Protein AF-A0A3D2F734-F1 (afdb_monomer_lite)

Sequence (142 aa):
TELLNQQVAALRTQLKELSGLLNLAEERDQEAQVQLQSLGSDLNTALARAVAEERRRRVLEEEERKRLEAETKDLAQYRSEFFGRLRDLLGTQEGIRIEGDRFVFSSEVLFPPGGAQLSALGEGEIAKIAAILRGIADEIPP

pLDDT: mean 86.2, std 11.12, range [54.31, 98.0]

Radius of gyration: 44.75 Å; chains: 1; bounding box: 90×36×115 Å

Foldseek 3Di:
DVVVVVVVVVVVVVVVVVVVVVVVVVVVVVVVVVVVVVVVVVVVVVVVVVVVVVVVVVVVVVVVVVVVVVVVVVVVVLLVVLQVVVCVVCVPDPQWDDDPSDTDGDPVQQAPVPDPHGDPRNVVVVVVSVVVVVVSVVVDDD

Structure (mmCIF, N/CA/C/O backbone):
data_AF-A0A3D2F734-F1
#
_entry.id   AF-A0A3D2F734-F1
#
loop_
_atom_site.group_PDB
_atom_site.id
_atom_site.type_symbol
_atom_site.label_atom_id
_atom_site.label_alt_id
_atom_site.label_comp_id
_atom_site.label_asym_id
_atom_site.label_entity_id
_atom_site.label_seq_id
_atom_site.pdbx_PDB_ins_code
_atom_site.Cartn_x
_atom_site.Cartn_y
_atom_site.Cartn_z
_atom_site.occupancy
_atom_site.B_iso_or_equiv
_atom_site.auth_seq_id
_atom_site.auth_comp_id
_atom_site.auth_asym_id
_atom_site.auth_atom_id
_atom_site.pdbx_PDB_model_num
ATOM 1 N N . THR A 1 1 ? -48.607 -23.482 70.042 1.00 72.75 1 THR A N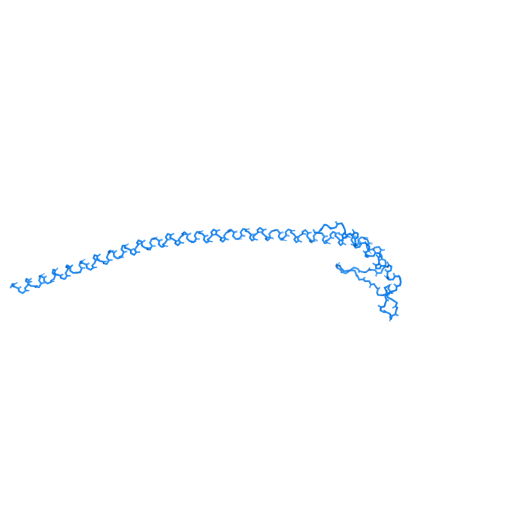 1
ATOM 2 C CA . THR A 1 1 ? -48.799 -22.288 69.185 1.00 72.75 1 THR A CA 1
ATOM 3 C C . THR A 1 1 ? -47.533 -21.446 69.089 1.00 72.75 1 THR A C 1
ATOM 5 O O . THR A 1 1 ? -47.237 -20.974 68.001 1.00 72.75 1 THR A O 1
ATOM 8 N N . GLU A 1 2 ? -46.734 -21.330 70.155 1.00 83.62 2 GLU A N 1
ATOM 9 C CA . GLU A 1 2 ? -45.428 -20.638 70.148 1.00 83.62 2 GLU A CA 1
ATOM 10 C C . GLU A 1 2 ? -44.438 -21.131 69.077 1.00 83.62 2 GLU A C 1
ATOM 12 O O . GLU A 1 2 ? -43.912 -20.320 68.321 1.00 83.62 2 GLU A O 1
ATOM 17 N N . LEU A 1 3 ? -44.237 -22.449 68.951 1.00 87.19 3 LEU A N 1
ATOM 18 C CA . LEU A 1 3 ? -43.292 -23.032 67.984 1.00 87.19 3 LEU A CA 1
ATOM 19 C C . LEU A 1 3 ? -43.628 -22.674 66.523 1.00 87.19 3 LEU A C 1
ATOM 21 O O . LEU A 1 3 ? -42.740 -22.390 65.725 1.00 87.19 3 LEU A O 1
ATOM 25 N N . LEU A 1 4 ? -44.918 -22.645 66.176 1.00 86.19 4 LEU A N 1
ATOM 26 C CA . LEU A 1 4 ? -45.375 -22.272 64.836 1.00 86.19 4 LEU A CA 1
ATOM 27 C C . LEU A 1 4 ? -45.142 -20.777 64.568 1.00 86.19 4 LEU A C 1
ATOM 29 O O . LEU A 1 4 ? -44.711 -20.411 63.480 1.00 86.19 4 LEU A O 1
ATOM 33 N N . ASN A 1 5 ? -45.353 -19.918 65.571 1.00 89.56 5 ASN A N 1
ATOM 34 C CA . ASN A 1 5 ? -45.036 -18.490 65.466 1.00 89.56 5 ASN A CA 1
ATOM 35 C C . ASN A 1 5 ? -43.533 -18.245 65.268 1.00 89.56 5 ASN A C 1
ATOM 37 O O . ASN A 1 5 ? -43.163 -17.392 64.463 1.00 89.56 5 ASN A O 1
ATOM 41 N N . GLN A 1 6 ? -42.667 -19.014 65.936 1.00 90.44 6 GLN A N 1
ATOM 42 C CA . GLN A 1 6 ? -41.216 -18.941 65.730 1.00 90.44 6 GLN A CA 1
ATOM 43 C C . GLN A 1 6 ? -40.812 -19.371 64.311 1.00 90.44 6 GLN A C 1
ATOM 45 O O . GLN A 1 6 ? -40.010 -18.692 63.672 1.00 90.44 6 GLN A O 1
ATOM 50 N N . GLN A 1 7 ? -41.408 -20.441 63.776 1.00 90.69 7 GLN A N 1
ATOM 51 C CA . GLN A 1 7 ? -41.145 -20.896 62.403 1.00 90.69 7 GLN A CA 1
ATOM 52 C C . GLN A 1 7 ? -41.635 -19.893 61.347 1.00 90.69 7 GLN A C 1
ATOM 54 O O . GLN A 1 7 ? -40.923 -19.612 60.385 1.00 90.69 7 GLN A O 1
ATOM 59 N N . VAL A 1 8 ? -42.813 -19.291 61.542 1.00 94.06 8 VAL A N 1
ATOM 60 C CA . VAL A 1 8 ? -43.338 -18.241 60.650 1.00 94.06 8 VAL A CA 1
ATOM 61 C C . VAL A 1 8 ? -42.475 -16.975 60.709 1.00 94.06 8 VAL A C 1
ATOM 63 O O . VAL A 1 8 ? -42.259 -16.330 59.682 1.00 94.06 8 VAL A O 1
ATOM 66 N N . ALA A 1 9 ? -41.946 -16.618 61.882 1.00 93.88 9 ALA A N 1
ATOM 67 C CA . ALA A 1 9 ? -41.004 -15.509 62.018 1.00 93.88 9 ALA A CA 1
ATOM 68 C C . ALA A 1 9 ? -39.675 -15.793 61.293 1.00 93.88 9 ALA A C 1
ATOM 70 O O . ALA A 1 9 ? -39.188 -14.928 60.568 1.00 93.88 9 ALA A O 1
ATOM 71 N N . ALA A 1 10 ? -39.131 -17.009 61.416 1.00 93.75 10 ALA A N 1
ATOM 72 C CA . ALA A 1 10 ? -37.908 -17.419 60.725 1.00 93.75 10 ALA A CA 1
ATOM 73 C C . ALA A 1 10 ? -38.064 -17.399 59.193 1.00 93.75 10 ALA A C 1
ATOM 75 O O . ALA A 1 10 ? -37.225 -16.823 58.502 1.00 93.75 10 ALA A O 1
ATOM 76 N N . LEU A 1 11 ? -39.169 -17.938 58.665 1.00 93.69 11 LEU A N 1
ATOM 77 C CA . LEU A 1 11 ? -39.484 -17.906 57.230 1.00 93.69 11 LEU A CA 1
ATOM 78 C C . LEU A 1 11 ? -39.621 -16.473 56.694 1.00 93.69 11 LEU A C 1
ATOM 80 O O . LEU A 1 11 ? -39.133 -16.176 55.608 1.00 93.69 11 LEU A O 1
ATOM 84 N N . ARG A 1 12 ? -40.238 -15.554 57.452 1.00 95.19 12 ARG A N 1
ATOM 85 C CA . ARG A 1 12 ? -40.313 -14.130 57.069 1.00 95.19 12 ARG A CA 1
ATOM 86 C C . ARG A 1 12 ? -38.936 -13.475 56.997 1.00 95.19 12 ARG A C 1
ATOM 88 O O . ARG A 1 12 ? -38.699 -12.682 56.090 1.00 95.19 12 ARG A O 1
ATOM 95 N N . THR A 1 13 ? -38.036 -13.813 57.917 1.00 96.25 13 THR A N 1
ATOM 96 C CA . THR A 1 13 ? -36.648 -13.335 57.883 1.00 96.25 13 THR A CA 1
ATOM 97 C C . THR A 1 13 ? -35.907 -13.878 56.661 1.00 96.25 13 THR A C 1
ATOM 99 O O . THR A 1 13 ? -35.286 -13.095 55.950 1.00 96.25 13 THR A O 1
ATOM 102 N N . GLN A 1 14 ? -36.047 -15.172 56.355 1.00 95.25 14 GLN A N 1
ATOM 103 C CA . GLN A 1 14 ? -35.441 -15.794 55.168 1.00 95.25 14 GLN A CA 1
ATOM 104 C C . GLN A 1 14 ? -35.979 -15.206 53.856 1.00 95.25 14 GLN A C 1
ATOM 106 O O . GLN A 1 14 ? -35.209 -14.931 52.941 1.00 95.25 14 GLN A O 1
ATOM 111 N N . LEU A 1 15 ? -37.289 -14.954 53.758 1.00 96.44 15 LEU A N 1
ATOM 112 C CA . LEU A 1 15 ? -37.883 -14.295 52.589 1.00 96.44 15 LEU A CA 1
ATOM 113 C C . LEU A 1 15 ? -37.398 -12.850 52.435 1.00 96.44 15 LEU A C 1
ATOM 115 O O . LEU A 1 15 ? -37.176 -12.396 51.314 1.00 96.44 15 LEU A O 1
ATOM 119 N N . LYS A 1 16 ? -37.206 -12.129 53.546 1.00 96.88 16 LYS A N 1
ATOM 120 C CA . LYS A 1 16 ? -36.640 -10.775 53.531 1.00 96.88 16 LYS A CA 1
ATOM 121 C C . LYS A 1 16 ? -35.186 -10.780 53.053 1.00 96.88 16 LYS A C 1
ATOM 123 O O . LYS A 1 16 ? -34.808 -9.913 52.273 1.00 96.88 16 LYS A O 1
ATOM 128 N N . GLU A 1 17 ? -34.392 -11.749 53.498 1.00 96.75 17 GLU A N 1
ATOM 129 C CA . GLU A 1 17 ? -33.006 -11.930 53.059 1.00 96.75 17 GLU A CA 1
ATOM 130 C C . GLU A 1 17 ? -32.932 -12.280 51.569 1.00 96.75 17 GLU A C 1
ATOM 132 O O . GLU A 1 17 ? -32.218 -11.616 50.821 1.00 96.75 17 GLU A O 1
ATOM 137 N N . LEU A 1 18 ? -33.742 -13.242 51.111 1.00 96.31 18 LEU A N 1
ATOM 138 C CA . LEU A 1 18 ? -33.812 -13.615 49.700 1.00 96.31 18 LEU A CA 1
ATOM 139 C C . LEU A 1 18 ? -34.259 -12.443 48.821 1.00 96.31 18 LEU A C 1
ATOM 141 O O . LEU A 1 18 ? -33.663 -12.209 47.777 1.00 96.31 18 LEU A O 1
ATOM 145 N N . SER A 1 19 ? -35.270 -11.679 49.247 1.00 95.62 19 SER A N 1
ATOM 146 C CA . SER A 1 19 ? -35.694 -10.476 48.524 1.00 95.62 19 SER A CA 1
ATOM 147 C C . SER A 1 19 ? -34.574 -9.439 48.449 1.00 95.62 19 SER A C 1
ATOM 149 O O . SER A 1 19 ? -34.406 -8.813 47.408 1.00 95.62 19 SER A O 1
ATOM 151 N N . GLY A 1 20 ? -33.782 -9.283 49.514 1.00 97.56 20 GLY A N 1
ATOM 152 C CA . GLY A 1 20 ? -32.610 -8.410 49.509 1.00 97.56 20 GLY A CA 1
ATOM 153 C C . GLY A 1 20 ? -31.536 -8.865 48.517 1.00 97.56 20 GLY A C 1
ATOM 154 O O . GLY A 1 20 ? -31.012 -8.044 47.768 1.00 97.56 20 GLY A O 1
ATOM 155 N N . LEU A 1 21 ? -31.247 -10.168 48.469 1.00 97.19 21 LEU A N 1
ATOM 156 C CA . LEU A 1 21 ? -30.295 -10.742 47.513 1.00 97.19 21 LEU A CA 1
ATOM 157 C C . LEU A 1 21 ? -30.783 -10.632 46.063 1.00 97.19 21 LEU A C 1
ATOM 159 O O . LEU A 1 21 ? -29.982 -10.333 45.181 1.00 97.19 21 LEU A O 1
ATOM 163 N N . LEU A 1 22 ? -32.080 -10.839 45.818 1.00 97.19 22 LEU A N 1
ATOM 164 C CA . LEU A 1 22 ? -32.680 -10.690 44.490 1.00 97.19 22 LEU A CA 1
ATOM 165 C C . LEU A 1 22 ? -32.589 -9.247 43.991 1.00 97.19 22 LEU A C 1
ATOM 167 O O . LEU A 1 22 ? -32.157 -9.037 42.864 1.00 97.19 22 LEU A O 1
ATOM 171 N N . ASN A 1 23 ? -32.906 -8.263 44.837 1.00 97.56 23 ASN A N 1
ATOM 172 C CA . ASN A 1 23 ? -32.784 -6.850 44.467 1.00 97.56 23 ASN A CA 1
ATOM 173 C C . ASN A 1 23 ? -31.330 -6.483 44.129 1.00 97.56 23 ASN A C 1
ATOM 175 O O . ASN A 1 23 ? -31.075 -5.808 43.137 1.00 97.56 23 ASN A O 1
ATOM 179 N N . LEU A 1 24 ? -30.366 -6.971 44.920 1.00 98.00 24 LEU A N 1
ATOM 180 C CA . LEU A 1 24 ? -28.944 -6.746 44.651 1.00 98.00 24 LEU A CA 1
ATOM 181 C C . LEU A 1 24 ? -28.506 -7.370 43.317 1.00 98.00 24 LEU A C 1
ATOM 183 O O . LEU A 1 24 ? -27.709 -6.773 42.596 1.00 98.00 24 LEU A O 1
ATOM 187 N N . ALA A 1 25 ? -28.996 -8.570 42.999 1.00 97.31 25 ALA A N 1
ATOM 188 C CA . ALA A 1 25 ? -28.714 -9.223 41.725 1.00 97.31 25 ALA A CA 1
ATOM 189 C C . ALA A 1 25 ? -29.323 -8.443 40.547 1.00 97.31 25 ALA A C 1
ATOM 191 O O . ALA A 1 25 ? -28.639 -8.221 39.553 1.00 97.31 25 ALA A O 1
ATOM 192 N N . GLU A 1 26 ? -30.560 -7.960 40.685 1.00 97.56 26 GLU A N 1
ATOM 193 C CA . GLU A 1 26 ? -31.241 -7.172 39.653 1.00 97.56 26 GLU A CA 1
ATOM 194 C C . GLU A 1 26 ? -30.526 -5.839 39.373 1.00 97.56 26 GLU A C 1
ATOM 196 O O . GLU A 1 26 ? -30.341 -5.471 38.214 1.00 97.56 26 GLU A O 1
ATOM 201 N N . GLU A 1 27 ? -30.040 -5.144 40.407 1.00 97.94 27 GLU A N 1
ATOM 202 C CA . GLU A 1 27 ? -29.223 -3.933 40.242 1.00 97.94 27 GLU A CA 1
ATOM 203 C C . GLU A 1 27 ? -27.926 -4.213 39.466 1.00 97.94 27 GLU A C 1
ATOM 205 O O . GLU A 1 27 ? -27.555 -3.456 38.566 1.00 97.94 27 GLU A O 1
ATOM 210 N N . ARG A 1 28 ? -27.240 -5.321 39.779 1.00 97.12 28 ARG A N 1
ATOM 211 C CA . ARG A 1 28 ? -26.013 -5.725 39.072 1.00 97.12 28 ARG A CA 1
ATOM 212 C C . ARG A 1 28 ? -26.287 -6.084 37.612 1.00 97.12 28 ARG A C 1
ATOM 214 O O . ARG A 1 28 ? -25.495 -5.709 36.747 1.00 97.12 28 ARG A O 1
ATOM 221 N N . ASP A 1 29 ? -27.396 -6.761 37.328 1.00 97.88 29 ASP A N 1
ATOM 222 C CA . ASP A 1 29 ? -27.793 -7.105 35.960 1.00 97.88 29 ASP A CA 1
ATOM 223 C C . ASP A 1 29 ? -28.116 -5.851 35.138 1.00 97.88 29 ASP A C 1
ATOM 225 O O . ASP A 1 29 ? -27.685 -5.737 33.988 1.00 97.88 29 ASP A O 1
ATOM 229 N N . GLN A 1 30 ? -28.801 -4.866 35.726 1.00 97.88 30 GLN A N 1
ATOM 230 C CA . GLN A 1 30 ? -29.073 -3.588 35.063 1.00 97.88 30 GLN A CA 1
ATOM 231 C C . GLN A 1 30 ? -27.780 -2.826 34.740 1.00 97.88 30 GLN A C 1
ATOM 233 O O . GLN A 1 30 ? -27.614 -2.339 33.618 1.00 97.88 30 GLN A O 1
ATOM 238 N N . GLU A 1 31 ? -26.831 -2.764 35.679 1.00 97.69 31 GLU A N 1
ATOM 239 C CA . GLU A 1 31 ? -25.512 -2.163 35.444 1.00 97.69 31 GLU A CA 1
ATOM 240 C C . GLU A 1 31 ? -24.750 -2.877 34.318 1.00 97.69 31 GLU A C 1
ATOM 242 O O . GLU A 1 31 ? -24.213 -2.223 33.417 1.00 97.69 31 GLU A O 1
ATOM 247 N N . ALA A 1 32 ? -24.731 -4.213 34.329 1.00 97.19 32 ALA A N 1
ATOM 248 C CA . ALA A 1 32 ? -24.089 -5.010 33.289 1.00 97.19 32 ALA A CA 1
ATOM 249 C C . ALA A 1 32 ? -24.750 -4.794 31.918 1.00 97.19 32 ALA A C 1
ATOM 251 O O . ALA A 1 32 ? -24.055 -4.659 30.909 1.00 97.19 32 ALA A O 1
ATOM 252 N N . GLN A 1 33 ? -26.081 -4.694 31.863 1.00 97.25 33 GLN A N 1
ATOM 253 C CA . GLN A 1 33 ? -26.818 -4.438 30.628 1.00 97.25 33 GLN A CA 1
ATOM 254 C C . GLN A 1 33 ? -26.463 -3.072 30.023 1.00 97.25 33 GLN A C 1
ATOM 256 O O . GLN A 1 33 ? -26.237 -2.980 28.814 1.00 97.25 33 GLN A O 1
ATOM 261 N N . VAL A 1 34 ? -26.353 -2.026 30.848 1.00 97.94 34 VAL A N 1
ATOM 262 C CA . VAL A 1 34 ? -25.924 -0.689 30.400 1.00 97.94 34 VAL A CA 1
ATOM 263 C C . VAL A 1 34 ? -24.491 -0.730 29.857 1.00 97.94 34 VAL A C 1
ATOM 265 O O . VAL A 1 34 ? -24.218 -0.166 28.795 1.00 97.94 34 VAL A O 1
ATOM 268 N N . GLN A 1 35 ? -23.582 -1.446 30.527 1.00 96.81 35 GLN A N 1
ATOM 269 C CA . GLN A 1 35 ? -22.207 -1.621 30.044 1.00 96.81 35 GLN A CA 1
ATOM 270 C C . GLN A 1 35 ? -22.161 -2.361 28.704 1.00 96.81 35 GLN A C 1
ATOM 272 O O . GLN A 1 35 ? -21.474 -1.916 27.786 1.00 96.81 35 GLN A O 1
ATOM 277 N N . LEU A 1 36 ? -22.923 -3.448 28.550 1.00 97.38 36 LEU A N 1
ATOM 278 C CA . LEU A 1 36 ? -23.007 -4.196 27.292 1.00 97.38 36 LEU A CA 1
ATOM 279 C C . LEU A 1 36 ? -23.547 -3.339 26.144 1.00 97.38 36 LEU A C 1
ATOM 281 O O . LEU A 1 36 ? -23.043 -3.428 25.026 1.00 97.38 36 LEU A O 1
ATOM 285 N N . GLN A 1 37 ? -24.538 -2.484 26.407 1.00 97.12 37 GLN A N 1
ATOM 286 C CA . GLN A 1 37 ? -25.054 -1.544 25.411 1.00 97.12 37 GLN A CA 1
ATOM 287 C C . GLN A 1 37 ? -23.997 -0.511 25.000 1.00 97.12 37 GLN A C 1
ATOM 289 O O . GLN A 1 37 ? -23.819 -0.274 23.803 1.00 97.12 37 GLN A O 1
ATOM 294 N N . SER A 1 38 ? -23.261 0.055 25.965 1.00 97.50 38 SER A N 1
ATOM 295 C CA . SER A 1 38 ? -22.152 0.978 25.685 1.00 97.50 38 SER A CA 1
ATOM 296 C C . SER A 1 38 ? -21.075 0.301 24.839 1.00 97.50 38 SER A C 1
ATOM 298 O O . SER A 1 38 ? -20.719 0.805 23.778 1.00 97.50 38 SER A O 1
ATOM 300 N N . LEU A 1 39 ? -20.629 -0.889 25.250 1.00 97.62 39 LEU A N 1
ATOM 301 C CA . LEU A 1 39 ? -19.626 -1.674 24.530 1.00 97.62 39 LEU A CA 1
ATOM 302 C C . LEU A 1 39 ? -20.094 -2.038 23.116 1.00 97.62 39 LEU A C 1
ATOM 304 O O . LEU A 1 39 ? -19.310 -1.969 22.173 1.00 97.62 39 LEU A O 1
ATOM 308 N N . GLY A 1 40 ? -21.370 -2.391 22.945 1.00 97.19 40 GLY A N 1
ATOM 309 C CA . GLY A 1 40 ? -21.955 -2.658 21.632 1.00 97.19 40 GLY A CA 1
ATOM 310 C C . GLY A 1 40 ? -21.946 -1.425 20.725 1.00 97.19 40 GLY A C 1
ATOM 311 O O . GLY A 1 40 ? -21.602 -1.524 19.547 1.00 97.19 40 GLY A O 1
ATOM 312 N N . SER A 1 41 ? -22.268 -0.250 21.271 1.00 97.31 41 SER A N 1
ATOM 313 C CA . SER A 1 41 ? -22.189 1.025 20.546 1.00 97.31 41 SER A CA 1
ATO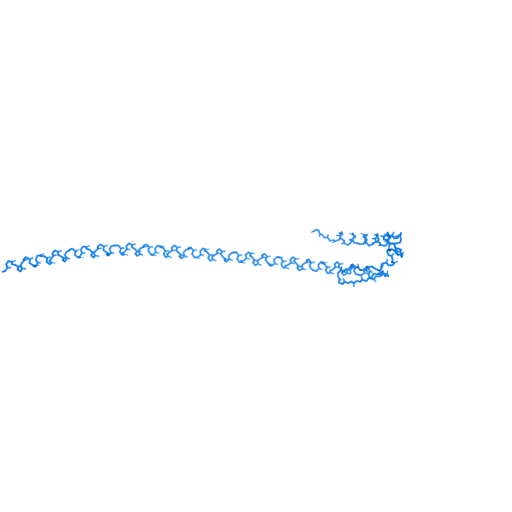M 314 C C . SER A 1 41 ? -20.748 1.377 20.153 1.00 97.31 41 SER A C 1
ATOM 316 O O . SER A 1 41 ? -20.488 1.763 19.006 1.00 97.31 41 SER A O 1
ATOM 318 N N . ASP A 1 42 ? -19.800 1.193 21.070 1.00 97.56 42 ASP A N 1
ATOM 319 C CA . ASP A 1 42 ? -18.378 1.450 20.834 1.00 97.56 42 ASP A CA 1
ATOM 320 C C . ASP A 1 42 ? -17.808 0.503 19.775 1.00 97.56 42 ASP A C 1
ATOM 322 O O . ASP A 1 42 ? -17.109 0.941 18.859 1.00 97.56 42 ASP A O 1
ATOM 326 N N . LEU A 1 43 ? -18.170 -0.781 19.835 1.00 97.50 43 LEU A N 1
ATOM 327 C CA . LEU A 1 43 ? -17.777 -1.784 18.850 1.00 97.50 43 LEU A CA 1
ATOM 328 C C . LEU A 1 43 ? -18.338 -1.459 17.463 1.00 97.50 43 LEU A C 1
ATOM 330 O O . LEU A 1 43 ? -17.597 -1.490 16.483 1.00 97.50 43 LEU A O 1
ATOM 334 N N . ASN A 1 44 ? -19.618 -1.096 17.369 1.00 96.50 44 ASN A N 1
ATOM 335 C CA . ASN A 1 44 ? -20.225 -0.696 16.099 1.00 96.50 44 ASN A CA 1
ATOM 336 C C . ASN A 1 44 ? -19.520 0.529 15.505 1.00 96.50 44 ASN A C 1
ATOM 338 O O . ASN A 1 44 ? -19.246 0.577 14.304 1.00 96.50 44 ASN A O 1
ATOM 342 N N . THR A 1 45 ? -19.168 1.497 16.352 1.00 97.56 45 THR A N 1
ATOM 343 C CA . THR A 1 45 ? -18.422 2.691 15.942 1.00 97.56 45 THR A CA 1
ATOM 344 C C . THR A 1 45 ? -17.011 2.335 15.472 1.00 97.56 45 THR A C 1
ATOM 346 O O . THR A 1 45 ? -16.565 2.819 14.430 1.00 97.56 45 THR A O 1
ATOM 349 N N . ALA A 1 46 ? -16.304 1.471 16.202 1.00 97.19 46 ALA A N 1
ATOM 350 C CA . ALA A 1 46 ? -14.967 1.009 15.842 1.00 97.19 46 ALA A CA 1
ATOM 351 C C . ALA A 1 46 ? -14.975 0.209 14.530 1.00 97.19 46 ALA A C 1
ATOM 353 O O . ALA A 1 46 ? -14.144 0.457 13.656 1.00 97.19 46 ALA A O 1
ATOM 354 N N . LEU A 1 47 ? -15.950 -0.684 14.346 1.00 97.31 47 LEU A N 1
ATOM 355 C CA . LEU A 1 47 ? -16.119 -1.463 13.122 1.00 97.31 47 LEU A CA 1
ATOM 356 C C . LEU A 1 47 ? -16.415 -0.558 11.921 1.00 97.31 47 LEU A C 1
ATOM 358 O O . LEU A 1 47 ? -15.802 -0.716 10.867 1.00 97.31 47 LEU A O 1
ATOM 362 N N . ALA A 1 48 ? -17.300 0.430 12.079 1.00 97.19 48 ALA A N 1
ATOM 363 C CA . ALA A 1 48 ? -17.596 1.394 11.022 1.00 97.19 48 ALA A CA 1
ATOM 364 C C . ALA A 1 48 ? -16.349 2.192 10.605 1.00 97.19 48 ALA A C 1
ATOM 366 O O . ALA A 1 48 ? -16.120 2.400 9.411 1.00 97.19 48 ALA A O 1
ATOM 367 N N . ARG A 1 49 ? -15.512 2.597 11.572 1.00 96.00 49 ARG A N 1
ATOM 368 C CA . ARG A 1 49 ? -14.226 3.259 11.301 1.00 96.00 49 ARG A CA 1
ATOM 369 C C . ARG A 1 49 ? -13.262 2.336 10.555 1.00 96.00 49 ARG A C 1
ATOM 371 O O . ARG A 1 49 ? -12.734 2.748 9.527 1.00 96.00 49 ARG A O 1
ATOM 378 N N . ALA A 1 50 ? -13.099 1.092 11.005 1.00 97.06 50 ALA A N 1
ATOM 379 C CA . ALA A 1 50 ? -12.217 0.116 10.363 1.00 97.06 50 ALA A CA 1
ATOM 380 C C . ALA A 1 50 ? -12.627 -0.168 8.906 1.00 97.06 50 ALA A C 1
ATOM 382 O O . ALA A 1 50 ? -11.791 -0.133 8.005 1.00 97.06 50 ALA A O 1
ATOM 383 N N . VAL A 1 51 ? -13.925 -0.359 8.649 1.00 97.56 51 VAL A N 1
ATOM 384 C CA . VAL A 1 51 ? -14.451 -0.559 7.289 1.00 97.56 51 VAL A CA 1
ATOM 385 C C . VAL A 1 51 ? -14.228 0.681 6.417 1.00 97.56 51 VAL A C 1
ATOM 387 O O . VAL A 1 51 ? -13.889 0.560 5.239 1.00 97.56 51 VAL A O 1
ATOM 390 N N . ALA A 1 52 ? -14.405 1.887 6.965 1.00 96.19 52 ALA A N 1
ATOM 391 C CA . ALA A 1 52 ? -14.150 3.123 6.227 1.00 96.19 52 ALA A CA 1
ATOM 392 C C . ALA A 1 52 ? -12.663 3.288 5.866 1.00 96.19 52 ALA A C 1
ATOM 394 O O . ALA A 1 52 ? -12.348 3.710 4.753 1.00 96.19 52 ALA A O 1
ATOM 395 N N . GLU A 1 53 ? -11.752 2.937 6.774 1.00 96.38 53 GLU A N 1
ATOM 396 C CA . GLU A 1 53 ? -10.309 2.954 6.521 1.00 96.38 53 GLU A CA 1
ATOM 397 C C . GLU A 1 53 ? -9.896 1.928 5.467 1.00 96.38 53 GLU A C 1
ATOM 399 O O . GLU A 1 53 ? -9.159 2.270 4.542 1.00 96.38 53 GLU A O 1
ATOM 404 N N . GLU A 1 54 ? -10.409 0.700 5.551 1.00 96.31 54 GLU A N 1
ATOM 405 C CA . GLU A 1 54 ? -10.118 -0.345 4.571 1.00 96.31 54 GLU A CA 1
ATOM 406 C C . GLU A 1 54 ? -10.569 0.071 3.164 1.00 96.31 54 GLU A C 1
ATOM 408 O O . GLU A 1 54 ? -9.812 -0.046 2.201 1.00 96.31 54 GLU A O 1
ATOM 413 N N . ARG A 1 55 ? -11.776 0.640 3.040 1.00 95.31 55 ARG A N 1
ATOM 414 C CA . ARG A 1 55 ? -12.281 1.152 1.757 1.00 95.31 55 ARG A CA 1
ATOM 415 C C . ARG A 1 55 ? -11.386 2.245 1.185 1.00 95.31 55 ARG A C 1
ATOM 417 O O . ARG A 1 55 ? -11.112 2.226 -0.010 1.00 95.31 55 ARG A O 1
ATOM 424 N N . ARG A 1 56 ? -10.913 3.178 2.019 1.00 95.25 56 ARG A N 1
ATOM 425 C CA . ARG A 1 56 ? -9.984 4.233 1.581 1.00 95.25 56 ARG A CA 1
ATOM 426 C C . ARG A 1 56 ? -8.667 3.645 1.082 1.00 95.25 56 ARG A C 1
ATOM 428 O O . ARG A 1 56 ? -8.193 4.072 0.037 1.00 95.25 56 ARG A O 1
ATOM 435 N N . ARG A 1 57 ? -8.107 2.655 1.786 1.00 96.12 57 ARG A N 1
ATOM 436 C CA . ARG A 1 57 ? -6.877 1.970 1.355 1.00 96.12 57 ARG A CA 1
ATOM 437 C C . ARG A 1 57 ? -7.057 1.290 0.003 1.00 96.12 57 ARG A C 1
ATOM 439 O O . ARG A 1 57 ? -6.269 1.546 -0.895 1.00 96.12 57 ARG A O 1
ATOM 446 N N . ARG A 1 58 ? -8.142 0.532 -0.173 1.00 96.25 58 ARG A N 1
ATOM 447 C CA . ARG A 1 58 ? -8.445 -0.134 -1.449 1.00 96.25 58 ARG A CA 1
ATOM 448 C C . ARG A 1 58 ? -8.558 0.849 -2.613 1.00 96.25 58 ARG A C 1
ATOM 450 O O . ARG A 1 58 ? -8.032 0.575 -3.682 1.00 96.25 58 ARG A O 1
ATOM 457 N N . VAL A 1 59 ? -9.214 1.995 -2.416 1.00 96.44 59 VAL A N 1
ATOM 458 C CA . VAL A 1 59 ? -9.324 3.024 -3.466 1.00 96.44 59 VAL A CA 1
ATOM 459 C C . VAL A 1 59 ? -7.946 3.562 -3.854 1.00 96.44 59 VAL A C 1
ATOM 461 O O . VAL A 1 59 ? -7.641 3.631 -5.040 1.00 96.44 59 VAL A O 1
ATOM 464 N N . LEU A 1 60 ? -7.099 3.879 -2.872 1.00 95.81 60 LEU A N 1
ATOM 465 C CA . LEU A 1 60 ? -5.742 4.373 -3.129 1.00 95.81 60 LEU A CA 1
ATOM 466 C C . LEU A 1 60 ? -4.876 3.331 -3.853 1.00 95.81 60 LEU A C 1
ATOM 468 O O . LEU A 1 60 ? -4.167 3.676 -4.794 1.00 95.81 60 LEU A O 1
ATOM 472 N N . GLU A 1 61 ? -4.962 2.063 -3.452 1.00 96.00 61 GLU A N 1
ATOM 473 C CA . GLU A 1 61 ? -4.264 0.951 -4.111 1.00 96.00 61 GLU A CA 1
ATOM 474 C C . GLU A 1 61 ? -4.748 0.751 -5.556 1.00 96.00 61 GLU A C 1
ATOM 476 O O . GLU A 1 61 ? -3.954 0.524 -6.465 1.00 96.00 61 GLU A O 1
ATOM 481 N N . GLU A 1 62 ? -6.054 0.860 -5.812 1.00 96.38 62 GLU A N 1
ATOM 482 C CA . GLU A 1 62 ? -6.590 0.759 -7.171 1.00 96.38 62 GLU A CA 1
ATOM 483 C C . GLU A 1 62 ? -6.162 1.927 -8.064 1.00 96.38 62 GLU A C 1
ATOM 485 O O . GLU A 1 62 ? -5.897 1.722 -9.252 1.00 96.38 62 GLU A O 1
ATOM 490 N N . GLU A 1 63 ? -6.109 3.141 -7.519 1.00 95.94 63 GLU A N 1
ATOM 491 C CA . GLU A 1 63 ? -5.616 4.325 -8.223 1.00 95.94 63 GLU A CA 1
ATOM 492 C C . GLU A 1 63 ? -4.127 4.198 -8.551 1.00 95.94 63 GLU A C 1
ATOM 494 O O . GLU A 1 63 ? -3.732 4.422 -9.697 1.00 95.94 63 GLU A O 1
ATOM 499 N N . GLU A 1 64 ? -3.309 3.782 -7.586 1.00 94.94 64 GLU A N 1
ATOM 500 C CA . GLU A 1 64 ? -1.880 3.534 -7.782 1.00 94.94 64 GLU A CA 1
ATOM 501 C C . GLU A 1 64 ? -1.644 2.441 -8.827 1.00 94.94 64 GLU A C 1
ATOM 503 O O . GLU A 1 64 ? -0.914 2.667 -9.795 1.00 94.94 64 GLU A O 1
ATOM 508 N N . ARG A 1 65 ? -2.358 1.313 -8.733 1.00 95.69 65 ARG A N 1
ATOM 509 C CA . ARG A 1 65 ? -2.289 0.243 -9.735 1.00 95.69 65 ARG A CA 1
ATOM 510 C C . ARG A 1 65 ? -2.624 0.748 -11.136 1.00 95.69 65 ARG A C 1
ATOM 512 O O . ARG A 1 65 ? -1.929 0.398 -12.084 1.00 95.69 65 ARG A O 1
ATOM 519 N N . LYS A 1 66 ? -3.665 1.574 -11.287 1.00 95.94 66 LYS A N 1
ATOM 520 C CA . LYS A 1 66 ? -4.028 2.163 -12.590 1.00 95.94 66 LYS A CA 1
ATOM 521 C C . LYS A 1 66 ? -2.941 3.094 -13.120 1.00 95.94 66 LYS A C 1
ATOM 523 O O . LYS A 1 66 ? -2.686 3.085 -14.321 1.00 95.94 66 LYS A O 1
ATOM 528 N N . ARG A 1 67 ? -2.305 3.888 -12.253 1.00 94.38 67 ARG A N 1
ATOM 529 C CA . ARG A 1 67 ? -1.192 4.763 -12.646 1.00 94.38 67 ARG A CA 1
ATOM 530 C C . ARG A 1 67 ? 0.013 3.960 -13.121 1.00 94.38 67 ARG A C 1
ATOM 532 O O . ARG A 1 67 ? 0.526 4.255 -14.192 1.00 94.38 67 ARG A O 1
ATOM 539 N N . LEU A 1 68 ? 0.402 2.925 -12.380 1.00 93.94 68 LEU A N 1
ATOM 540 C CA . LEU A 1 68 ? 1.491 2.029 -12.773 1.00 93.94 68 LEU A CA 1
ATOM 541 C C . LEU A 1 68 ? 1.168 1.275 -14.068 1.00 93.94 68 LEU A C 1
ATOM 543 O O . LEU A 1 68 ? 2.025 1.106 -14.931 1.00 93.94 68 LEU A O 1
ATOM 547 N N . GLU A 1 69 ? -0.077 0.836 -14.249 1.00 94.88 69 GLU A N 1
ATOM 548 C CA . GLU A 1 69 ? -0.503 0.197 -15.495 1.00 94.88 69 GLU A CA 1
ATOM 549 C C . GLU A 1 69 ? -0.434 1.167 -16.687 1.00 94.88 69 GLU A C 1
ATOM 551 O O . GLU A 1 69 ? -0.013 0.775 -17.772 1.00 94.88 69 GLU A O 1
ATOM 556 N N . ALA A 1 70 ? -0.818 2.432 -16.500 1.00 94.44 70 ALA A N 1
ATOM 557 C CA . ALA A 1 70 ? -0.675 3.457 -17.532 1.00 94.44 70 ALA A CA 1
ATOM 558 C C . ALA A 1 70 ? 0.803 3.725 -17.853 1.00 94.44 70 ALA A C 1
ATOM 560 O O . ALA A 1 70 ? 1.193 3.646 -19.011 1.00 94.44 70 ALA A O 1
ATOM 561 N N . GLU A 1 71 ? 1.641 3.924 -16.835 1.00 91.81 71 GLU A N 1
ATOM 562 C CA . GLU A 1 71 ? 3.078 4.158 -17.006 1.00 91.81 71 GLU A CA 1
ATOM 563 C C . GLU A 1 71 ? 3.768 2.986 -17.716 1.00 91.81 71 GLU A C 1
ATOM 565 O O . GLU A 1 71 ? 4.528 3.179 -18.658 1.00 91.81 71 GLU A O 1
ATOM 570 N N . THR A 1 72 ? 3.457 1.744 -17.339 1.00 93.56 72 THR A N 1
ATOM 571 C CA . THR A 1 72 ? 4.016 0.560 -18.013 1.00 93.56 72 THR A CA 1
ATOM 572 C C . THR A 1 72 ? 3.556 0.431 -19.464 1.00 93.56 72 THR A C 1
ATOM 574 O O . THR A 1 72 ? 4.346 0.000 -20.308 1.00 93.56 72 THR A O 1
ATOM 577 N N . LYS A 1 73 ? 2.312 0.814 -19.784 1.00 92.38 73 LYS A N 1
ATOM 578 C CA . LYS A 1 73 ? 1.816 0.871 -21.168 1.00 92.38 73 LYS A CA 1
ATOM 579 C C . LYS A 1 73 ? 2.530 1.947 -21.973 1.00 92.38 73 LYS A C 1
ATOM 581 O O . LYS A 1 73 ? 2.979 1.642 -23.076 1.00 92.38 73 LYS A O 1
ATOM 586 N N . ASP A 1 74 ? 2.685 3.141 -21.412 1.00 89.38 74 ASP A N 1
ATOM 587 C CA . ASP A 1 74 ? 3.402 4.243 -22.050 1.00 89.38 74 ASP A CA 1
ATOM 588 C C . ASP A 1 74 ? 4.849 3.823 -22.330 1.00 89.38 74 ASP A C 1
ATOM 590 O O . ASP A 1 74 ? 5.297 3.861 -23.475 1.00 89.38 74 ASP A O 1
ATOM 594 N N . LEU A 1 75 ? 5.555 3.283 -21.329 1.00 88.75 75 LEU A N 1
ATOM 595 C CA . LEU A 1 75 ? 6.914 2.752 -21.485 1.00 88.75 75 LEU A CA 1
ATOM 596 C C . LEU A 1 75 ? 6.996 1.655 -22.558 1.00 88.75 75 LEU A C 1
ATOM 598 O O . LEU A 1 75 ? 7.937 1.625 -23.354 1.00 88.75 75 LEU A O 1
ATOM 602 N N . ALA A 1 76 ? 6.019 0.746 -22.615 1.00 87.50 76 ALA A N 1
ATOM 603 C CA . ALA A 1 76 ? 5.978 -0.300 -23.633 1.00 87.50 76 ALA A CA 1
ATOM 604 C C . ALA A 1 76 ? 5.734 0.259 -25.047 1.00 87.50 76 ALA A C 1
ATOM 606 O O . ALA A 1 76 ? 6.345 -0.232 -26.005 1.00 87.50 76 ALA A O 1
ATOM 607 N N . GLN A 1 77 ? 4.878 1.277 -25.186 1.00 87.88 77 GLN A N 1
ATOM 608 C CA . GLN A 1 77 ? 4.641 1.973 -26.449 1.00 87.88 77 GLN A CA 1
ATOM 609 C C . GLN A 1 77 ? 5.899 2.719 -26.898 1.00 87.88 77 GLN A C 1
ATOM 611 O O . GLN A 1 77 ? 6.356 2.495 -28.019 1.00 87.88 77 GLN A O 1
ATOM 616 N N . TYR A 1 78 ? 6.521 3.500 -26.010 1.00 85.44 78 TYR A N 1
ATOM 617 C CA . TYR A 1 78 ? 7.775 4.202 -26.288 1.00 85.44 78 TYR A CA 1
ATOM 618 C C . TYR A 1 78 ? 8.875 3.246 -26.736 1.00 85.44 78 TYR A C 1
ATOM 620 O O . TYR A 1 78 ? 9.516 3.474 -27.761 1.00 85.44 78 TYR A O 1
ATOM 628 N N . ARG A 1 79 ? 9.053 2.125 -26.027 1.00 85.00 79 ARG A N 1
ATOM 629 C CA . ARG A 1 79 ? 10.008 1.082 -26.415 1.00 85.00 79 ARG A CA 1
ATOM 630 C C . ARG A 1 79 ? 9.725 0.565 -27.828 1.00 85.00 79 ARG A C 1
ATOM 632 O O . ARG A 1 79 ? 10.651 0.383 -28.611 1.00 85.00 79 ARG A O 1
ATOM 639 N N . SER A 1 80 ? 8.458 0.343 -28.166 1.00 85.19 80 SER A N 1
ATOM 640 C CA . SER A 1 80 ? 8.064 -0.162 -29.487 1.00 85.19 80 SER A CA 1
ATOM 641 C C . SER A 1 80 ? 8.328 0.858 -30.600 1.00 85.19 80 SER A C 1
ATOM 643 O O . SER A 1 80 ? 8.872 0.494 -31.640 1.00 85.19 80 SER A O 1
ATOM 645 N N . GLU A 1 81 ? 8.010 2.136 -30.375 1.00 85.12 81 GLU A N 1
ATOM 646 C CA . GLU A 1 81 ? 8.282 3.226 -31.323 1.00 85.12 81 GLU A CA 1
ATOM 647 C C . GLU A 1 81 ? 9.786 3.473 -31.512 1.00 85.12 81 GLU A C 1
ATOM 649 O O . GLU A 1 81 ? 10.243 3.699 -32.635 1.00 85.12 81 GLU A O 1
ATOM 654 N N . PHE A 1 82 ? 10.564 3.389 -30.430 1.00 83.75 82 PHE A N 1
ATOM 655 C CA . PHE A 1 82 ? 12.023 3.473 -30.458 1.00 83.75 82 PHE A CA 1
ATOM 656 C C . PHE A 1 82 ? 12.630 2.353 -31.310 1.00 83.75 82 PHE A C 1
ATOM 658 O O . PHE A 1 82 ? 13.398 2.623 -32.234 1.00 83.75 82 PHE A O 1
ATOM 665 N N . PHE A 1 83 ? 12.254 1.094 -31.052 1.00 79.88 83 PHE A N 1
ATOM 666 C CA . PHE A 1 83 ? 12.762 -0.044 -31.822 1.00 79.88 83 PHE A CA 1
ATOM 667 C C . PHE A 1 83 ? 12.285 -0.037 -33.274 1.00 79.88 83 PHE A C 1
ATOM 669 O O . PHE A 1 83 ? 13.035 -0.478 -34.141 1.00 79.88 83 PHE A O 1
ATOM 676 N N . GLY A 1 84 ? 11.087 0.485 -33.554 1.00 81.62 84 GLY A N 1
ATOM 677 C CA . GLY A 1 84 ? 10.612 0.710 -34.920 1.00 81.62 84 GLY A CA 1
ATOM 678 C C . GLY A 1 84 ? 11.543 1.644 -35.694 1.00 81.62 84 GLY A C 1
ATOM 679 O O . GLY A 1 84 ? 12.119 1.240 -36.701 1.00 81.62 84 GLY A O 1
ATOM 680 N N . ARG A 1 85 ? 11.791 2.847 -35.158 1.00 79.88 85 ARG A N 1
ATOM 681 C CA . ARG A 1 85 ? 12.715 3.828 -35.759 1.00 79.88 85 ARG A CA 1
ATOM 682 C C . ARG A 1 85 ? 14.138 3.286 -35.897 1.00 79.88 85 ARG A C 1
ATOM 684 O O . ARG A 1 85 ? 14.783 3.468 -36.928 1.00 79.88 85 ARG A O 1
ATOM 691 N N . LEU A 1 86 ? 14.624 2.586 -34.872 1.00 76.00 86 LEU A N 1
ATOM 692 C CA . LEU A 1 86 ? 15.955 1.986 -34.881 1.00 76.00 86 LEU A CA 1
ATOM 693 C C . LEU A 1 86 ? 16.075 0.876 -35.937 1.00 76.00 86 LEU A C 1
ATOM 695 O O . LEU A 1 86 ? 17.102 0.771 -36.608 1.00 76.00 86 LEU A O 1
ATOM 699 N N . ARG A 1 87 ? 15.019 0.077 -36.124 1.00 77.06 87 ARG A N 1
ATOM 700 C CA . ARG A 1 87 ? 14.945 -0.955 -37.163 1.00 77.06 87 ARG A CA 1
ATOM 701 C C . ARG A 1 87 ? 14.946 -0.355 -38.564 1.00 77.06 87 ARG A C 1
ATOM 703 O O . ARG A 1 87 ? 15.641 -0.895 -39.420 1.00 77.06 87 ARG A O 1
ATOM 710 N N . ASP A 1 88 ? 14.211 0.726 -38.798 1.00 79.38 88 ASP A N 1
ATOM 711 C CA . ASP A 1 88 ? 14.148 1.369 -40.116 1.00 79.38 88 ASP A CA 1
ATOM 712 C C . ASP A 1 88 ? 15.520 1.917 -40.544 1.00 79.38 88 ASP A C 1
ATOM 714 O O . ASP A 1 88 ? 15.910 1.797 -41.704 1.00 79.38 88 ASP A O 1
ATOM 718 N N . LEU A 1 89 ? 16.297 2.451 -39.597 1.00 74.81 89 LEU A N 1
ATOM 719 C CA . LEU A 1 89 ? 17.635 2.983 -39.864 1.00 74.81 89 LEU A CA 1
ATOM 720 C C . LEU A 1 89 ? 18.700 1.882 -40.006 1.00 74.81 89 LEU A C 1
ATOM 722 O O . LEU A 1 89 ? 19.507 1.924 -40.936 1.00 74.81 89 LEU A O 1
ATOM 726 N N . LEU A 1 90 ? 18.707 0.885 -39.112 1.00 70.75 90 LEU A N 1
ATOM 727 C CA . LEU A 1 90 ? 19.718 -0.184 -39.105 1.00 70.75 90 LEU A CA 1
ATOM 728 C C . LEU A 1 90 ? 19.421 -1.326 -40.086 1.00 70.75 90 LEU A C 1
ATOM 730 O O . LEU A 1 90 ? 20.339 -2.039 -40.480 1.00 70.75 90 LEU A O 1
ATOM 734 N N . GLY A 1 91 ? 18.171 -1.492 -40.525 1.00 67.00 91 GLY A N 1
ATOM 735 C CA . GLY A 1 91 ? 17.771 -2.528 -41.484 1.00 67.00 91 GLY A CA 1
ATOM 736 C C . GLY A 1 91 ? 18.385 -2.371 -42.879 1.00 67.00 91 GLY A C 1
ATOM 737 O O . GLY A 1 91 ? 18.329 -3.302 -43.678 1.00 67.00 91 GLY A O 1
ATOM 738 N N . THR A 1 92 ? 18.992 -1.218 -43.162 1.00 65.19 92 THR A N 1
ATOM 739 C CA . THR A 1 92 ? 19.664 -0.917 -44.435 1.00 65.19 92 THR A CA 1
ATOM 740 C C . THR A 1 92 ? 21.155 -1.286 -44.425 1.00 65.19 92 THR A C 1
ATOM 742 O O . THR A 1 92 ? 21.816 -1.168 -45.454 1.00 65.19 92 THR A O 1
ATOM 745 N N . GLN A 1 93 ? 21.714 -1.709 -43.282 1.00 65.31 93 GLN A N 1
ATOM 746 C CA . GLN A 1 93 ? 23.131 -2.066 -43.161 1.00 65.31 93 GLN A CA 1
ATOM 747 C C . GLN A 1 93 ? 23.361 -3.574 -43.355 1.00 65.31 93 GLN A C 1
ATOM 749 O O . GLN A 1 93 ? 22.782 -4.409 -42.658 1.00 65.31 93 GLN A O 1
ATOM 754 N N . GLU A 1 94 ? 24.243 -3.932 -44.290 1.00 60.91 94 GLU A N 1
ATOM 755 C CA . GLU A 1 94 ? 24.673 -5.317 -44.511 1.00 60.91 94 GLU A CA 1
ATOM 756 C C . GLU A 1 94 ? 25.477 -5.840 -43.303 1.00 60.91 94 GLU A C 1
ATOM 758 O O . GLU A 1 94 ? 26.380 -5.171 -42.806 1.00 60.91 94 GLU A O 1
ATOM 763 N N . GLY A 1 95 ? 25.161 -7.049 -42.819 1.00 65.12 95 GLY A N 1
ATOM 764 C CA . GLY A 1 95 ? 25.901 -7.716 -41.732 1.00 65.12 95 GLY A CA 1
ATOM 765 C C . GLY A 1 95 ? 25.264 -7.657 -40.334 1.00 65.12 95 GLY A C 1
ATOM 766 O O . GLY A 1 95 ? 25.795 -8.287 -39.412 1.00 65.12 95 GLY A O 1
ATOM 767 N N . ILE A 1 96 ? 24.118 -6.978 -40.183 1.00 71.50 96 ILE A N 1
ATOM 768 C CA . ILE A 1 96 ? 23.336 -6.900 -38.936 1.00 71.50 96 ILE A CA 1
ATOM 769 C C . ILE A 1 96 ? 22.126 -7.842 -39.004 1.00 71.50 96 ILE A C 1
ATOM 771 O O . ILE A 1 96 ? 21.337 -7.798 -39.947 1.00 71.50 96 ILE A O 1
ATOM 775 N N . ARG A 1 97 ? 21.944 -8.682 -37.979 1.00 73.00 97 ARG A N 1
ATOM 776 C CA . ARG A 1 97 ? 20.741 -9.505 -37.777 1.00 73.00 97 ARG A CA 1
ATOM 777 C C . ARG A 1 97 ? 19.989 -9.026 -36.540 1.00 73.00 97 ARG A C 1
ATOM 779 O O . ARG A 1 97 ? 20.592 -8.776 -35.503 1.00 73.00 97 ARG A O 1
ATOM 786 N N . ILE A 1 98 ? 18.669 -8.922 -36.644 1.00 72.75 98 ILE A N 1
ATOM 787 C CA . ILE A 1 98 ? 17.805 -8.491 -35.540 1.00 72.75 98 ILE A CA 1
ATOM 788 C C . ILE A 1 98 ? 17.194 -9.729 -34.879 1.00 72.75 98 ILE A C 1
ATOM 790 O O . ILE A 1 98 ? 16.514 -10.510 -35.544 1.00 72.75 98 ILE A O 1
ATOM 794 N N . GLU A 1 99 ? 17.418 -9.893 -33.576 1.00 76.19 99 GLU A N 1
ATOM 795 C CA . GLU A 1 99 ? 16.823 -10.947 -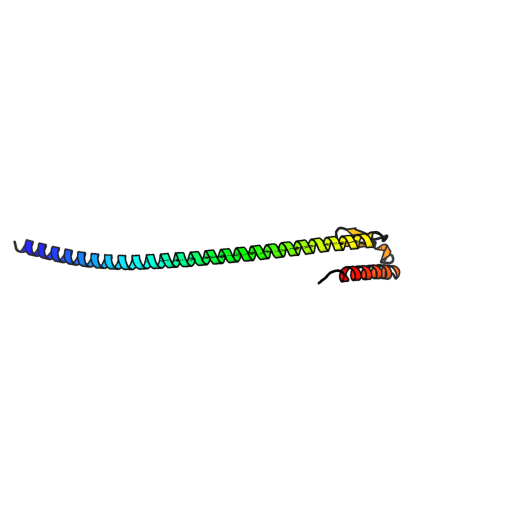32.749 1.00 76.19 99 GLU A CA 1
ATOM 796 C C . GLU A 1 99 ? 16.031 -10.314 -31.600 1.00 76.19 99 GLU A C 1
ATOM 798 O O . GLU A 1 99 ? 16.594 -9.894 -30.589 1.00 76.19 99 GLU A O 1
ATOM 803 N N . GLY A 1 100 ? 14.707 -10.223 -31.756 1.00 73.38 100 GLY A N 1
ATOM 804 C CA . GLY A 1 100 ? 13.845 -9.566 -30.771 1.00 73.38 100 GLY A CA 1
ATOM 805 C C . GLY A 1 100 ? 14.163 -8.073 -30.648 1.00 73.38 100 GLY A C 1
ATOM 806 O O . GLY A 1 100 ? 13.916 -7.318 -31.585 1.00 73.38 100 GLY A O 1
ATOM 807 N N . ASP A 1 101 ? 14.706 -7.666 -29.499 1.00 71.31 101 ASP A N 1
ATOM 808 C CA . ASP A 1 101 ? 15.161 -6.306 -29.183 1.00 71.31 101 ASP A CA 1
ATOM 809 C C . ASP A 1 101 ? 16.685 -6.116 -29.336 1.00 71.31 101 ASP A C 1
ATOM 811 O O . ASP A 1 101 ? 17.228 -5.072 -28.973 1.00 71.31 101 ASP A O 1
ATOM 815 N N . ARG A 1 102 ? 17.396 -7.120 -29.871 1.00 74.12 102 ARG A N 1
ATOM 816 C CA . ARG A 1 102 ? 18.864 -7.143 -29.942 1.00 74.12 102 ARG A CA 1
ATOM 817 C C . ARG A 1 102 ? 1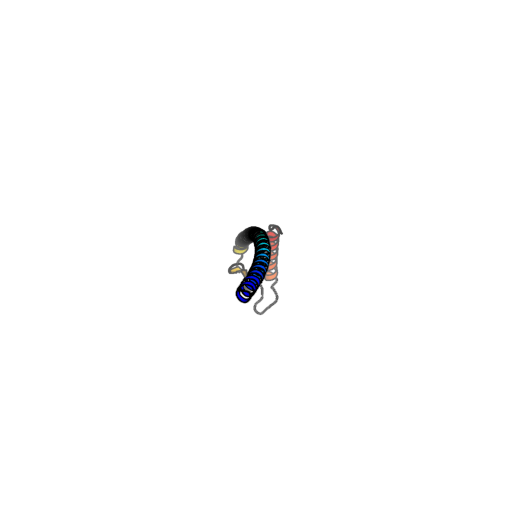9.371 -7.082 -31.375 1.00 74.12 102 ARG A C 1
ATOM 819 O O . ARG A 1 102 ? 18.845 -7.744 -32.269 1.00 74.12 102 ARG A O 1
ATOM 826 N N . PHE A 1 103 ? 20.461 -6.343 -31.557 1.00 75.12 103 PHE A N 1
ATOM 827 C CA . PHE A 1 103 ? 21.217 -6.282 -32.805 1.00 75.12 103 PHE A CA 1
ATOM 828 C C . PHE A 1 103 ? 22.437 -7.192 -32.684 1.00 75.12 103 PHE A C 1
ATOM 830 O O . PHE A 1 103 ? 23.321 -6.958 -31.860 1.00 75.12 103 PHE A O 1
ATOM 837 N N . VAL A 1 104 ? 22.458 -8.255 -33.482 1.00 78.62 104 VAL A N 1
ATOM 838 C CA . VAL A 1 104 ? 23.544 -9.232 -33.542 1.00 78.62 104 VAL A CA 1
ATOM 839 C C . VAL A 1 104 ? 24.389 -8.938 -34.774 1.00 78.62 104 VAL A C 1
ATOM 841 O O . VAL A 1 104 ? 23.878 -8.870 -35.892 1.00 78.62 104 VAL A O 1
ATOM 844 N N . PHE A 1 105 ? 25.692 -8.774 -34.569 1.00 74.56 105 PHE A N 1
ATOM 845 C CA . PHE A 1 105 ? 26.648 -8.465 -35.628 1.00 74.56 105 PHE A CA 1
ATOM 846 C C . PHE A 1 105 ? 27.405 -9.719 -36.041 1.00 74.56 105 PHE A C 1
ATOM 848 O O . PHE A 1 105 ? 27.818 -10.519 -35.198 1.00 74.56 105 PHE A O 1
ATOM 855 N N . SER A 1 106 ? 27.625 -9.872 -37.343 1.00 72.50 106 SER A N 1
ATOM 856 C CA . SER A 1 106 ? 28.492 -10.934 -37.850 1.00 72.50 106 SER A CA 1
ATOM 857 C C . SER A 1 106 ? 29.938 -10.647 -37.434 1.00 72.50 106 SER A C 1
ATOM 859 O O . SER A 1 106 ? 30.484 -9.589 -37.749 1.00 72.50 106 SER A O 1
ATOM 861 N N . SER A 1 107 ? 30.564 -11.583 -36.712 1.00 66.12 107 SER A N 1
ATOM 862 C CA . SER A 1 107 ? 31.885 -11.375 -36.091 1.00 66.12 107 SER A CA 1
ATOM 863 C C . SER A 1 107 ? 33.004 -11.059 -37.094 1.00 66.12 107 SER A C 1
ATOM 865 O O . SER A 1 107 ? 34.005 -10.459 -36.713 1.00 66.12 107 SER A O 1
ATOM 867 N N . GLU A 1 108 ? 32.823 -11.434 -38.360 1.00 63.78 108 GLU A N 1
ATOM 868 C CA . GLU A 1 108 ? 33.766 -11.228 -39.467 1.00 63.78 108 GLU A CA 1
ATOM 869 C C . GLU A 1 108 ? 33.895 -9.758 -39.905 1.00 63.78 108 GLU A C 1
ATOM 871 O O . GLU A 1 108 ? 34.867 -9.396 -40.562 1.00 63.78 108 GLU A O 1
ATOM 876 N N . VAL A 1 109 ? 32.933 -8.904 -39.534 1.00 67.62 109 VAL A N 1
ATOM 877 C CA . VAL A 1 109 ? 32.933 -7.471 -39.883 1.00 67.62 109 VAL A CA 1
ATOM 878 C C . VAL A 1 109 ? 33.636 -6.632 -38.810 1.00 67.62 109 VAL A C 1
ATOM 880 O O . VAL A 1 109 ? 34.288 -5.634 -39.114 1.00 67.62 109 VAL A O 1
ATOM 883 N N . LEU A 1 110 ? 33.526 -7.036 -37.541 1.00 75.38 110 LEU A N 1
ATOM 884 C CA . LEU A 1 110 ? 34.048 -6.267 -36.408 1.00 75.38 110 LEU A CA 1
ATOM 885 C C . LEU A 1 110 ? 35.502 -6.616 -36.081 1.00 75.38 110 LEU A C 1
ATOM 887 O O . LEU A 1 110 ? 36.289 -5.726 -35.745 1.00 75.38 110 LEU A O 1
ATOM 891 N N . PHE A 1 111 ? 35.869 -7.890 -36.221 1.00 80.69 111 PHE A N 1
ATOM 892 C CA . PHE A 1 111 ? 37.167 -8.410 -35.810 1.00 80.69 111 PHE A CA 1
ATOM 893 C C . PHE A 1 111 ? 37.884 -9.091 -36.980 1.00 80.69 111 PHE A C 1
ATOM 895 O O . PHE A 1 111 ? 37.247 -9.784 -37.776 1.00 80.69 111 PHE A O 1
ATOM 902 N N . PRO A 1 112 ? 39.216 -8.948 -37.088 1.00 79.62 112 PRO A N 1
ATOM 903 C CA . PRO A 1 112 ? 39.996 -9.757 -38.013 1.00 79.62 112 PRO A CA 1
ATOM 904 C C . PRO A 1 112 ? 39.953 -11.244 -37.599 1.00 79.62 112 PRO A C 1
ATOM 906 O O . PRO A 1 112 ? 39.804 -11.551 -36.412 1.00 79.62 112 PRO A O 1
ATOM 909 N N . PRO A 1 113 ? 40.114 -12.191 -38.541 1.00 79.38 113 PRO A N 1
ATOM 910 C CA . PRO A 1 113 ? 40.045 -13.621 -38.245 1.00 79.38 113 PRO A CA 1
ATOM 911 C C . PRO A 1 113 ? 41.104 -14.029 -37.211 1.00 79.38 113 PRO A C 1
ATOM 913 O O . PRO A 1 113 ? 42.299 -13.821 -37.411 1.00 79.38 113 PRO A O 1
ATOM 916 N N . GLY A 1 114 ? 40.654 -14.607 -36.093 1.00 79.81 114 GLY A N 1
ATOM 917 C CA . GLY A 1 114 ? 41.515 -15.003 -34.971 1.00 79.81 114 GLY A CA 1
ATOM 918 C C . GLY A 1 114 ? 41.957 -13.856 -34.050 1.00 79.81 114 GLY A C 1
ATOM 919 O O . GLY A 1 114 ? 42.760 -14.090 -33.149 1.00 79.81 114 GLY A O 1
ATOM 920 N N . GLY A 1 115 ? 41.452 -12.636 -34.253 1.00 78.75 115 GLY A N 1
ATOM 921 C CA . GLY A 1 115 ? 41.722 -11.473 -33.407 1.00 78.75 115 GLY A CA 1
ATOM 922 C C . GLY A 1 115 ? 40.564 -11.132 -32.467 1.00 78.75 115 GLY A C 1
ATOM 923 O O . GLY A 1 115 ? 39.405 -11.408 -32.760 1.00 78.75 115 GLY A O 1
ATOM 924 N N . ALA A 1 116 ? 40.889 -10.500 -31.336 1.00 78.88 116 ALA A N 1
ATOM 925 C CA . ALA A 1 116 ? 39.916 -9.984 -30.364 1.00 78.88 116 ALA A CA 1
ATOM 926 C C . ALA A 1 116 ? 39.899 -8.444 -30.293 1.00 78.88 116 ALA A C 1
ATOM 928 O O . ALA A 1 116 ? 39.121 -7.865 -29.537 1.00 78.88 116 ALA A O 1
ATOM 929 N N . GLN A 1 117 ? 40.767 -7.772 -31.057 1.00 83.88 117 GLN A N 1
ATOM 930 C CA . GLN A 1 117 ? 40.769 -6.317 -31.203 1.00 83.88 117 GLN A CA 1
ATOM 931 C C . GLN A 1 117 ? 39.911 -5.903 -32.395 1.00 83.88 117 GLN A C 1
ATOM 933 O O . GLN A 1 117 ? 39.955 -6.545 -33.447 1.00 83.88 117 GLN A O 1
ATOM 938 N N . LEU A 1 118 ? 39.151 -4.822 -32.225 1.00 82.00 118 LEU A N 1
ATOM 939 C CA . LEU A 1 118 ? 38.356 -4.245 -33.301 1.00 82.00 118 LEU A CA 1
ATOM 940 C C . LEU A 1 118 ? 39.260 -3.835 -34.466 1.00 82.00 118 LEU A C 1
ATOM 942 O O . LEU A 1 118 ? 40.352 -3.299 -34.275 1.00 82.00 118 LEU A O 1
ATOM 946 N N . SER A 1 119 ? 38.797 -4.100 -35.684 1.00 84.62 119 SER A N 1
ATOM 947 C CA . SER A 1 119 ? 39.434 -3.555 -36.881 1.00 84.62 119 SER A CA 1
ATOM 948 C C . SER A 1 119 ? 39.088 -2.071 -37.040 1.00 84.62 119 SER A C 1
ATOM 950 O O . SER A 1 119 ? 38.059 -1.616 -36.547 1.00 84.62 119 SER A O 1
ATOM 952 N N . ALA A 1 120 ? 39.889 -1.318 -37.799 1.00 84.00 120 ALA A N 1
ATOM 953 C CA . ALA A 1 120 ? 39.590 0.090 -38.095 1.00 84.00 120 ALA A CA 1
ATOM 954 C C . ALA A 1 120 ? 38.222 0.279 -38.789 1.00 84.00 120 ALA A C 1
ATOM 956 O O . ALA A 1 120 ? 37.543 1.283 -38.585 1.00 84.00 120 ALA A O 1
ATOM 957 N N . LEU A 1 121 ? 37.796 -0.708 -39.589 1.00 79.06 121 LEU A N 1
ATOM 958 C CA . LEU A 1 121 ? 36.458 -0.743 -40.186 1.00 79.06 121 LEU A CA 1
ATOM 959 C C . LEU A 1 121 ? 35.382 -1.015 -39.124 1.00 79.06 121 LEU A C 1
ATOM 961 O O . LEU A 1 121 ? 34.372 -0.318 -39.090 1.00 79.06 121 LEU A O 1
ATOM 965 N N . GLY A 1 122 ? 35.628 -1.965 -38.217 1.00 80.38 122 GLY A N 1
ATOM 966 C CA . GLY A 1 122 ? 34.735 -2.280 -37.100 1.00 80.38 122 GLY A CA 1
ATOM 967 C C . GLY A 1 122 ? 34.532 -1.107 -36.136 1.00 80.38 122 GLY A C 1
ATOM 968 O O . GLY A 1 122 ? 33.406 -0.847 -35.716 1.00 80.38 122 GLY A O 1
ATOM 969 N N . GLU A 1 123 ? 35.587 -0.346 -35.834 1.00 84.81 123 GLU A N 1
ATOM 970 C CA . GLU A 1 123 ? 35.494 0.892 -35.046 1.00 84.81 123 GLU A CA 1
ATOM 971 C C . GLU A 1 123 ? 34.620 1.948 -35.739 1.00 84.81 123 GLU A C 1
ATOM 973 O O . GLU A 1 123 ? 33.782 2.581 -35.094 1.00 84.81 123 GLU A O 1
ATOM 978 N N . GLY A 1 124 ? 34.770 2.107 -37.059 1.00 82.88 124 GLY A N 1
ATOM 979 C CA . GLY A 1 124 ? 33.955 3.020 -37.859 1.00 82.88 124 GLY A CA 1
ATOM 980 C C . GLY A 1 124 ? 32.468 2.652 -37.867 1.00 82.88 124 GLY A C 1
ATOM 981 O O . GLY A 1 124 ? 31.618 3.536 -37.744 1.00 82.88 124 GLY A O 1
ATOM 982 N N . GLU A 1 125 ? 32.141 1.363 -37.961 1.00 76.94 125 GLU A N 1
ATOM 983 C CA . GLU A 1 125 ? 30.752 0.889 -37.904 1.00 76.94 125 GLU A CA 1
ATOM 984 C C . GLU A 1 125 ? 30.132 1.084 -36.513 1.00 76.94 125 GLU A C 1
ATOM 986 O O . GLU A 1 125 ? 29.035 1.634 -36.398 1.00 76.94 125 GLU A O 1
ATOM 991 N N . ILE A 1 126 ? 30.858 0.756 -35.438 1.00 81.38 126 ILE A N 1
ATOM 992 C CA . ILE A 1 1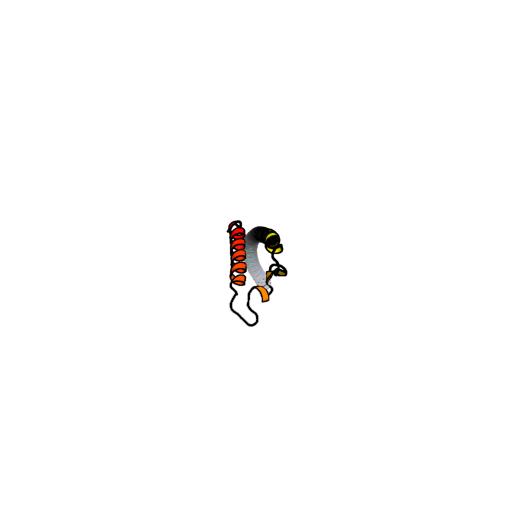26 ? 30.392 1.008 -34.063 1.00 81.38 126 ILE A CA 1
ATOM 993 C C . ILE A 1 126 ? 30.169 2.509 -33.825 1.00 81.38 126 ILE A C 1
ATOM 995 O O . ILE A 1 126 ? 29.176 2.894 -33.204 1.00 81.38 126 ILE A O 1
ATOM 999 N N . ALA A 1 127 ? 31.048 3.372 -34.341 1.00 84.69 127 ALA A N 1
ATOM 1000 C CA . ALA A 1 127 ? 30.923 4.819 -34.190 1.00 84.69 127 ALA A CA 1
ATOM 1001 C C . ALA A 1 127 ? 29.658 5.383 -34.864 1.00 84.69 127 ALA A C 1
ATOM 1003 O O . ALA A 1 127 ? 28.979 6.225 -34.270 1.00 84.69 127 ALA A O 1
ATOM 1004 N N . LYS A 1 128 ? 29.298 4.897 -36.062 1.00 78.50 128 LYS A N 1
ATOM 1005 C CA . LYS A 1 128 ? 28.052 5.283 -36.753 1.00 78.50 128 LYS A CA 1
ATOM 1006 C C . LYS A 1 128 ? 26.821 4.909 -35.928 1.00 78.50 128 LYS A C 1
ATOM 1008 O O . LYS A 1 128 ? 25.930 5.734 -35.741 1.00 78.50 128 LYS A O 1
ATOM 1013 N N . ILE A 1 129 ? 26.799 3.698 -35.374 1.00 75.88 129 ILE A N 1
ATOM 1014 C CA . ILE A 1 129 ? 25.688 3.215 -34.545 1.00 75.88 129 ILE A CA 1
ATOM 1015 C C . ILE A 1 129 ? 25.599 4.015 -33.246 1.00 75.88 129 ILE A C 1
ATOM 1017 O O . ILE A 1 129 ? 24.520 4.458 -32.866 1.00 75.88 129 ILE A O 1
ATOM 1021 N N . ALA A 1 130 ? 26.729 4.275 -32.590 1.00 83.19 130 ALA A N 1
ATOM 1022 C CA . ALA A 1 130 ? 26.773 5.081 -31.374 1.00 83.19 130 ALA A CA 1
ATOM 1023 C C . ALA A 1 130 ? 26.307 6.532 -31.596 1.00 83.19 130 ALA A C 1
ATOM 1025 O O . ALA A 1 130 ? 25.872 7.177 -30.640 1.00 83.19 130 ALA A O 1
ATOM 1026 N N . ALA A 1 131 ? 26.419 7.061 -32.818 1.00 82.88 131 ALA A N 1
ATOM 1027 C CA . ALA A 1 131 ? 25.873 8.364 -33.191 1.00 82.88 131 ALA A CA 1
ATOM 1028 C C . ALA A 1 131 ? 24.352 8.301 -33.413 1.00 82.88 131 ALA A C 1
ATOM 1030 O O . ALA A 1 131 ? 23.633 9.152 -32.897 1.00 82.88 131 ALA A O 1
ATOM 1031 N N . ILE A 1 132 ? 23.858 7.266 -34.102 1.00 76.81 132 ILE A N 1
ATOM 1032 C CA . ILE A 1 132 ? 22.418 7.037 -34.313 1.00 76.8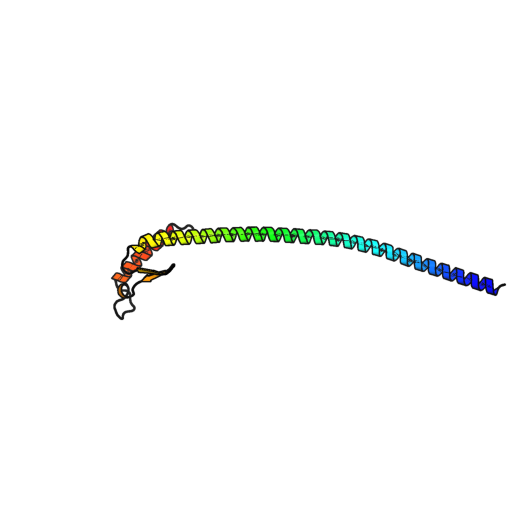1 132 ILE A CA 1
ATOM 1033 C C . ILE A 1 132 ? 21.700 6.818 -32.975 1.00 76.81 132 ILE A C 1
ATOM 1035 O O . ILE A 1 132 ? 20.689 7.460 -32.709 1.00 76.81 132 ILE A O 1
ATOM 1039 N N . LEU A 1 133 ? 22.247 5.964 -32.104 1.00 77.62 133 LEU A N 1
ATOM 1040 C CA . LEU A 1 133 ? 21.684 5.698 -30.779 1.00 77.62 133 LEU A CA 1
ATOM 1041 C C . LEU A 1 133 ? 21.626 6.959 -29.914 1.00 77.62 133 LEU A C 1
ATOM 1043 O O . LEU A 1 133 ? 20.637 7.154 -29.220 1.00 77.62 133 LEU A O 1
ATOM 1047 N N . ARG A 1 134 ? 22.648 7.826 -29.980 1.00 82.19 134 ARG A N 1
ATOM 1048 C CA . ARG A 1 134 ? 22.622 9.132 -29.303 1.00 82.19 134 ARG A CA 1
ATOM 1049 C C . ARG A 1 134 ? 21.534 10.040 -29.864 1.00 82.19 134 ARG A C 1
ATOM 1051 O O . ARG A 1 134 ? 20.763 10.572 -29.086 1.00 82.19 134 ARG A O 1
ATOM 1058 N N . GLY A 1 135 ? 21.414 10.136 -31.187 1.00 79.38 135 GLY A N 1
ATOM 1059 C CA . GLY A 1 135 ? 20.383 10.963 -31.818 1.00 79.38 135 GLY A CA 1
ATOM 1060 C C . GLY A 1 135 ? 18.958 10.533 -31.460 1.00 79.38 135 GLY A C 1
ATOM 1061 O O . GLY A 1 135 ? 18.127 11.380 -31.160 1.00 79.38 135 GLY A O 1
ATOM 1062 N N . ILE A 1 136 ? 18.678 9.226 -31.432 1.00 75.88 136 ILE A N 1
ATOM 1063 C CA . ILE A 1 136 ? 17.350 8.724 -31.042 1.00 75.88 136 ILE A CA 1
ATOM 1064 C C . ILE A 1 136 ? 17.139 8.859 -29.524 1.00 75.88 136 ILE A C 1
ATOM 1066 O O . ILE A 1 136 ? 16.030 9.158 -29.095 1.00 75.88 136 ILE A O 1
ATOM 1070 N N . ALA A 1 137 ? 18.177 8.664 -28.702 1.00 74.19 137 ALA A N 1
ATOM 1071 C CA . ALA A 1 137 ? 18.089 8.866 -27.254 1.00 74.19 137 ALA A CA 1
ATOM 1072 C C . ALA A 1 137 ? 17.826 10.336 -26.880 1.00 74.19 137 ALA A C 1
ATOM 1074 O O . ALA A 1 137 ? 17.081 10.584 -25.938 1.00 74.19 137 ALA A O 1
ATOM 1075 N N . ASP A 1 138 ? 18.370 11.293 -27.638 1.00 75.00 138 ASP A N 1
ATOM 1076 C CA . ASP A 1 138 ? 18.145 12.732 -27.439 1.00 75.00 138 ASP A CA 1
ATOM 1077 C C . ASP A 1 138 ? 16.701 13.168 -27.786 1.00 75.00 138 ASP A C 1
ATOM 1079 O O . ASP A 1 138 ? 16.242 14.216 -27.332 1.00 75.00 138 ASP A O 1
ATOM 1083 N N . GLU A 1 139 ? 15.955 12.366 -28.557 1.00 67.38 139 GLU A N 1
ATOM 1084 C CA . GLU A 1 139 ? 14.523 12.573 -28.831 1.00 67.38 139 GLU A CA 1
ATOM 1085 C C . GLU A 1 139 ? 13.601 12.012 -27.729 1.00 67.38 139 GLU A C 1
ATOM 1087 O O . GLU A 1 139 ? 12.385 12.219 -27.784 1.00 67.38 139 GLU A O 1
ATOM 1092 N N . ILE A 1 140 ? 14.147 11.300 -26.735 1.00 56.94 140 ILE A N 1
ATOM 1093 C CA . ILE A 1 140 ? 13.385 10.689 -25.641 1.00 56.94 140 ILE A CA 1
ATOM 1094 C C . ILE A 1 140 ? 13.492 11.586 -24.392 1.00 56.94 140 ILE A C 1
ATOM 1096 O O . ILE A 1 140 ? 14.596 11.791 -23.886 1.00 56.94 140 ILE A O 1
ATOM 1100 N N . PRO A 1 141 ? 12.376 12.131 -23.868 1.00 54.31 141 PRO A N 1
ATOM 1101 C CA . PRO A 1 141 ? 12.380 12.860 -22.599 1.00 54.31 141 PRO A CA 1
ATOM 1102 C C . PRO A 1 141 ? 12.773 11.938 -21.425 1.00 54.31 141 PRO A C 1
ATOM 1104 O O . PRO A 1 141 ? 12.491 10.741 -21.503 1.00 54.31 141 PRO A O 1
ATOM 1107 N N . PRO A 1 142 ? 13.399 12.473 -20.357 1.00 57.62 142 PRO A N 1
ATOM 1108 C CA . PRO A 1 142 ? 13.808 11.690 -19.188 1.00 57.62 142 PRO A CA 1
ATOM 1109 C C . PRO A 1 142 ? 12.634 11.081 -18.416 1.00 57.62 142 PRO A C 1
ATOM 1111 O O . PRO A 1 142 ? 11.535 11.685 -18.421 1.00 57.62 142 PRO A O 1
#

Secondary structure (DSSP, 8-state):
-HHHHHHHHHHHHHHHHHHHHHHHHHHHHHHHHHHHHHHHHHHHHHHHHHHHHHHHHHHHHHHHHHHHHHHHHHHHHHHHHHHHHHHHHHTTSTTEEEETTEEEEPHHHHS-TT--SPPHHHHHHHHHHHHHHHHHHHTS--